Protein AF-E2CJI6-F1 (afdb_monomer_lite)

Secondary structure (DSSP, 8-state):
-TTSS--TT-EEEEE--PBPP--TTSPP-B-----EEEEEE-TTTS-GGGTSEEEEE--SSSSSPPS--PPPPTTTTHHHHHHHSTTSTTS--TTTS----
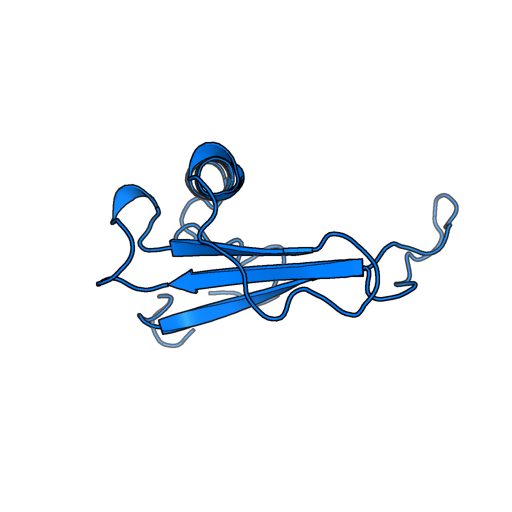
Foldseek 3Di:
DVVLDQDAFDKDKDWDFDWDDDDVPGDTDGDATFWMKMKHAHPVPADVLLLSIFIWTQGRGHDDTHPDTDGDDCVPQSVCLVVPCPPNSSDVAVPPPVPDD

pLDDT: mean 91.73, std 9.78, range [53.84, 98.19]

Radius of gyration: 15.42 Å; chains: 1; bounding box: 35×30×44 Å

Structure (mmCIF, N/CA/C/O backbone):
data_AF-E2CJI6-F1
#
_entry.id   AF-E2CJI6-F1
#
loop_
_atom_site.group_PDB
_atom_site.id
_atom_site.type_symbol
_atom_site.label_atom_id
_atom_site.label_alt_id
_atom_site.label_comp_id
_atom_site.label_asym_id
_atom_site.label_entity_id
_atom_site.label_seq_id
_atom_site.pdbx_PDB_ins_code
_atom_site.Cartn_x
_atom_site.Cartn_y
_atom_site.Cartn_z
_atom_site.occupancy
_atom_site.B_iso_or_equiv
_atom_site.auth_seq_id
_atom_site.auth_comp_id
_atom_site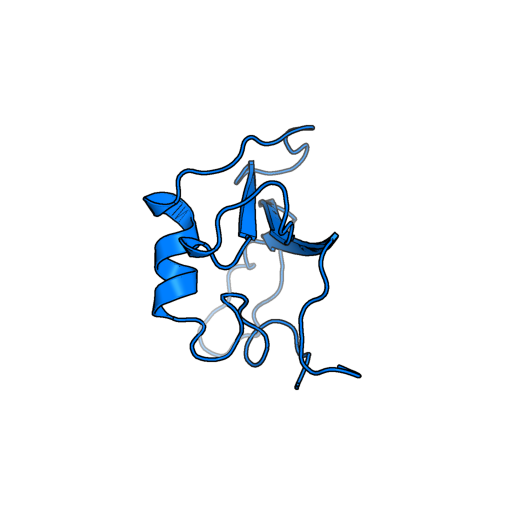.auth_asym_id
_atom_site.auth_atom_id
_atom_site.pdbx_PDB_model_num
ATOM 1 N N . MET A 1 1 ? -10.332 -15.919 3.088 1.00 66.12 1 MET A N 1
ATOM 2 C CA . MET A 1 1 ? -9.971 -15.610 4.510 1.00 66.12 1 MET A CA 1
ATOM 3 C C . MET A 1 1 ? -11.082 -16.096 5.439 1.00 66.12 1 MET A C 1
ATOM 5 O O . MET A 1 1 ? -12.228 -15.992 5.040 1.00 66.12 1 MET A O 1
ATOM 9 N N . ALA A 1 2 ? -10.801 -16.564 6.666 1.00 78.19 2 ALA A N 1
ATOM 10 C CA . ALA A 1 2 ? -11.836 -17.129 7.561 1.00 78.19 2 ALA A CA 1
ATOM 11 C C . ALA A 1 2 ? -13.025 -16.185 7.853 1.00 78.19 2 ALA A C 1
ATOM 13 O O . ALA A 1 2 ? -14.139 -16.652 8.063 1.00 78.19 2 ALA A O 1
ATOM 14 N N . THR A 1 3 ? -12.796 -14.868 7.843 1.00 86.12 3 THR A N 1
ATOM 15 C CA . THR A 1 3 ? -13.821 -13.838 8.102 1.00 86.12 3 THR A CA 1
ATOM 16 C C . THR A 1 3 ? -14.104 -12.933 6.901 1.00 86.12 3 THR A C 1
ATOM 18 O O . THR A 1 3 ? -14.981 -12.081 6.979 1.00 86.12 3 THR A O 1
ATOM 21 N N . GLY A 1 4 ? -13.332 -13.045 5.813 1.00 85.06 4 GLY A N 1
ATOM 22 C CA . GLY A 1 4 ? -13.376 -12.094 4.692 1.00 85.06 4 GLY A CA 1
ATOM 23 C C . GLY A 1 4 ? -12.904 -10.665 5.023 1.00 85.06 4 GLY A C 1
ATOM 24 O O . GLY A 1 4 ? -12.973 -9.784 4.166 1.00 85.06 4 GLY A O 1
ATOM 25 N N . VAL A 1 5 ? -12.405 -10.415 6.239 1.00 88.31 5 VAL A N 1
ATOM 26 C CA . VAL A 1 5 ? -12.004 -9.086 6.731 1.00 88.31 5 VAL A CA 1
ATOM 27 C C . VAL A 1 5 ? -10.507 -9.047 7.009 1.00 88.31 5 VAL A C 1
ATOM 29 O O . VAL A 1 5 ? -9.961 -9.996 7.568 1.00 88.31 5 VAL A O 1
ATOM 32 N N . TRP A 1 6 ? -9.860 -7.926 6.679 1.00 91.19 6 TRP A N 1
ATOM 33 C CA . TRP A 1 6 ? -8.493 -7.654 7.126 1.00 91.19 6 TRP A CA 1
ATOM 34 C C . TRP A 1 6 ? -8.518 -7.271 8.611 1.00 91.19 6 TRP A C 1
ATOM 36 O O . TRP A 1 6 ? -9.089 -6.221 8.938 1.00 91.19 6 TRP A O 1
ATOM 46 N N . PRO A 1 7 ? -7.973 -8.096 9.525 1.00 94.06 7 PRO A N 1
ATOM 47 C CA . PRO A 1 7 ? -8.001 -7.799 10.953 1.00 94.06 7 PRO A CA 1
ATOM 48 C C . PRO A 1 7 ? -7.194 -6.540 11.290 1.00 94.06 7 PRO A C 1
ATOM 50 O O . PRO A 1 7 ? -6.308 -6.124 10.537 1.00 94.06 7 PRO A O 1
ATOM 53 N N . ASN A 1 8 ? -7.489 -5.941 12.445 1.00 96.88 8 ASN A N 1
ATOM 54 C CA . ASN A 1 8 ? -6.638 -4.890 12.991 1.00 96.88 8 ASN A CA 1
ATOM 55 C C . ASN A 1 8 ? -5.202 -5.420 13.172 1.00 96.88 8 ASN A C 1
ATOM 57 O O . ASN A 1 8 ? -5.022 -6.566 13.584 1.00 96.88 8 ASN A O 1
ATOM 61 N N . GLY A 1 9 ? -4.195 -4.619 12.829 1.00 96.62 9 GLY A N 1
ATOM 62 C CA . GLY A 1 9 ? -2.788 -5.030 12.802 1.00 96.62 9 GLY A CA 1
ATOM 63 C C . GLY A 1 9 ? -2.340 -5.731 11.514 1.00 96.62 9 GLY A C 1
ATOM 64 O O . GLY A 1 9 ? -1.192 -6.170 11.443 1.00 96.62 9 GLY A O 1
ATOM 65 N N . THR A 1 10 ? -3.202 -5.842 10.493 1.00 95.56 10 THR A N 1
ATOM 66 C CA . THR A 1 10 ? -2.801 -6.345 9.164 1.00 95.56 10 THR A CA 1
ATOM 67 C C . THR A 1 10 ? -1.649 -5.511 8.612 1.00 95.56 10 THR A C 1
ATOM 69 O O . THR A 1 10 ? -1.715 -4.283 8.622 1.00 95.56 10 THR A O 1
ATOM 72 N N . GLN A 1 11 ? -0.625 -6.178 8.086 1.00 96.12 11 GLN A N 1
ATOM 73 C CA . GLN A 1 11 ? 0.514 -5.548 7.425 1.00 96.12 11 GLN A CA 1
ATOM 74 C C . GLN A 1 11 ? 0.734 -6.211 6.069 1.00 96.12 11 GLN A C 1
ATOM 76 O O . GLN A 1 11 ? 0.753 -7.438 5.974 1.00 96.12 11 GLN A O 1
ATOM 81 N N . ILE A 1 12 ? 0.873 -5.399 5.023 1.00 94.31 12 ILE A N 1
ATOM 82 C CA . ILE A 1 12 ? 1.106 -5.857 3.651 1.00 94.31 12 ILE A CA 1
ATOM 83 C C . ILE A 1 12 ? 2.309 -5.105 3.102 1.00 94.31 12 ILE A C 1
ATOM 85 O O . ILE A 1 12 ? 2.270 -3.881 2.988 1.00 94.31 12 ILE A O 1
ATOM 89 N N . ALA A 1 13 ? 3.353 -5.845 2.744 1.00 94.50 13 ALA A N 1
ATOM 90 C CA . ALA A 1 13 ? 4.517 -5.322 2.048 1.00 94.50 13 ALA A CA 1
ATOM 91 C C . ALA A 1 13 ? 4.329 -5.445 0.529 1.00 94.50 13 ALA A C 1
ATOM 93 O O . ALA A 1 13 ? 3.799 -6.441 0.034 1.00 94.50 13 ALA A O 1
ATOM 94 N N . LYS A 1 14 ? 4.773 -4.426 -0.203 1.00 94.06 14 LYS A N 1
ATOM 95 C CA . LYS A 1 14 ? 4.891 -4.414 -1.660 1.00 94.06 14 LYS A CA 1
ATOM 96 C C . LYS A 1 14 ? 6.332 -4.081 -2.007 1.00 94.06 14 LYS A C 1
ATOM 98 O O . LYS A 1 14 ? 6.764 -2.948 -1.815 1.00 94.06 14 LYS A O 1
ATOM 103 N N . GLU A 1 15 ? 7.045 -5.067 -2.518 1.00 94.88 15 GLU A N 1
ATOM 104 C CA . GLU A 1 15 ? 8.403 -4.901 -3.017 1.00 94.88 15 GLU A CA 1
ATOM 105 C C . GLU A 1 15 ? 8.366 -4.622 -4.520 1.00 94.88 15 GLU A C 1
ATOM 107 O O . GLU A 1 15 ? 7.538 -5.177 -5.247 1.00 94.88 15 GLU A O 1
ATOM 112 N N . PHE A 1 16 ? 9.214 -3.706 -4.978 1.00 95.00 16 PHE A N 1
ATOM 113 C CA . PHE A 1 16 ? 9.264 -3.288 -6.373 1.00 95.00 16 PHE A CA 1
ATOM 114 C C . PHE A 1 16 ? 10.484 -3.901 -7.051 1.00 95.00 16 PHE A C 1
ATOM 116 O O . PHE A 1 16 ? 11.597 -3.785 -6.545 1.00 95.00 16 PHE A O 1
ATOM 123 N N . THR A 1 17 ? 10.294 -4.479 -8.233 1.00 95.31 17 THR A N 1
ATOM 124 C CA . THR A 1 17 ? 11.378 -4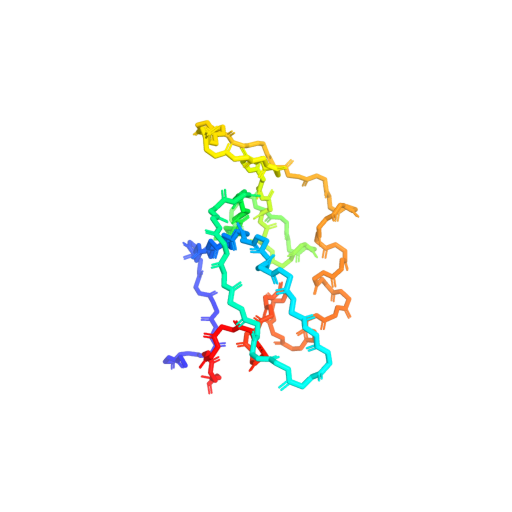.953 -9.099 1.00 95.31 17 THR A CA 1
ATOM 125 C C . THR A 1 17 ? 11.196 -4.351 -10.497 1.00 95.31 17 THR A C 1
ATOM 127 O O . THR A 1 17 ? 10.078 -4.333 -11.022 1.00 95.31 17 THR A O 1
ATOM 130 N N . PRO A 1 18 ? 12.246 -3.807 -11.139 1.00 94.81 18 PRO A N 1
ATOM 131 C CA . PRO A 1 18 ? 12.182 -3.505 -12.555 1.00 94.81 18 PRO A CA 1
ATOM 132 C C . PRO A 1 18 ? 12.221 -4.814 -13.342 1.00 94.81 18 PRO A C 1
ATOM 134 O O . PRO A 1 18 ? 12.910 -5.768 -12.964 1.00 94.81 18 PRO A O 1
ATOM 137 N N . ALA A 1 19 ? 11.538 -4.831 -14.478 1.00 95.44 19 ALA A N 1
ATOM 138 C CA . ALA A 1 19 ? 11.642 -5.923 -15.429 1.00 95.44 19 ALA A CA 1
ATOM 139 C C . ALA A 1 19 ? 12.975 -5.877 -16.190 1.00 95.44 19 ALA A C 1
ATOM 141 O O . ALA A 1 19 ? 13.496 -4.797 -16.490 1.00 95.44 19 ALA A O 1
ATOM 142 N N . HIS A 1 20 ? 13.494 -7.043 -16.571 1.00 96.19 20 HIS A N 1
ATOM 143 C CA . HIS A 1 20 ? 14.430 -7.111 -17.689 1.00 96.19 20 HIS A CA 1
ATOM 144 C C . HIS A 1 20 ? 13.751 -6.613 -18.979 1.00 96.19 20 HIS A C 1
ATOM 146 O O . HIS A 1 20 ? 12.542 -6.808 -19.137 1.00 96.19 20 HIS A O 1
ATOM 152 N N . PRO A 1 21 ? 14.493 -5.980 -19.910 1.00 95.62 21 PRO A N 1
ATOM 153 C CA . PRO A 1 21 ? 13.965 -5.687 -21.237 1.00 95.62 21 PRO A CA 1
ATOM 154 C C . PRO A 1 21 ? 13.419 -6.964 -21.882 1.00 95.62 21 PRO A C 1
ATOM 156 O O . PRO A 1 21 ? 14.099 -7.988 -21.876 1.00 95.62 21 PRO A O 1
ATOM 159 N N . ALA A 1 22 ? 12.202 -6.885 -22.410 1.00 95.19 22 ALA A N 1
ATOM 160 C CA . ALA A 1 22 ? 11.518 -7.979 -23.081 1.00 95.19 22 ALA A CA 1
ATOM 161 C C . ALA A 1 22 ? 10.802 -7.419 -24.311 1.00 95.19 22 ALA A C 1
ATOM 163 O O . ALA A 1 22 ? 10.169 -6.359 -24.237 1.00 95.19 22 ALA A O 1
ATOM 164 N N . GLU A 1 23 ? 10.906 -8.116 -25.436 1.00 95.75 23 GLU A N 1
ATOM 165 C CA . GLU A 1 23 ? 10.178 -7.768 -26.653 1.00 95.75 23 GLU A CA 1
ATOM 166 C C . GLU A 1 23 ? 8.717 -8.235 -26.583 1.00 95.75 23 GLU A C 1
ATOM 168 O O . GLU A 1 23 ? 8.304 -9.018 -25.721 1.00 95.75 23 GLU A O 1
ATOM 173 N N . ALA A 1 24 ? 7.893 -7.755 -27.515 1.00 94.50 24 ALA A N 1
ATOM 174 C CA . ALA A 1 24 ? 6.495 -8.161 -27.585 1.00 94.50 24 ALA A CA 1
ATOM 175 C C . ALA A 1 24 ? 6.365 -9.687 -27.766 1.00 94.50 24 ALA A C 1
ATOM 177 O O . ALA A 1 24 ? 6.788 -10.247 -28.776 1.00 94.50 24 ALA A O 1
ATOM 178 N N . GLY A 1 25 ? 5.725 -10.348 -26.798 1.00 93.69 25 GLY A N 1
ATOM 179 C CA . GLY A 1 25 ? 5.530 -11.801 -26.784 1.00 93.69 25 GLY A CA 1
ATOM 180 C C . GLY A 1 25 ? 6.576 -12.576 -25.979 1.00 93.69 25 GLY A C 1
ATOM 181 O O . GLY A 1 25 ? 6.404 -13.779 -25.786 1.00 93.69 25 GLY A O 1
ATOM 182 N N . GLU A 1 26 ? 7.612 -11.913 -25.469 1.00 96.25 26 GLU A N 1
ATOM 183 C CA . GLU A 1 26 ? 8.573 -12.514 -24.545 1.00 96.25 26 GLU A CA 1
ATOM 184 C C . GLU A 1 26 ? 8.064 -12.470 -23.093 1.00 96.25 26 GLU A C 1
ATOM 186 O O . GLU A 1 26 ? 7.292 -11.579 -22.719 1.00 96.25 26 GLU A O 1
ATOM 191 N N . PRO A 1 27 ? 8.460 -13.439 -22.247 1.00 93.75 27 PRO A N 1
ATOM 192 C CA . PRO A 1 27 ? 8.105 -13.418 -20.837 1.00 93.75 27 PRO A CA 1
ATOM 193 C C . PRO A 1 27 ? 8.812 -12.267 -20.112 1.00 93.75 27 PRO A C 1
ATOM 195 O O . PRO A 1 27 ? 10.011 -12.054 -20.271 1.00 93.75 27 PRO A O 1
ATOM 198 N N . VAL A 1 28 ? 8.071 -11.572 -19.250 1.00 95.00 28 VAL A N 1
ATOM 199 C CA . VAL A 1 28 ? 8.632 -10.571 -18.337 1.00 95.00 28 VAL A CA 1
ATOM 200 C C . VAL A 1 28 ? 9.256 -11.286 -17.138 1.00 95.00 28 VAL A C 1
ATOM 202 O O . VAL A 1 28 ? 8.606 -12.125 -16.514 1.00 95.00 28 VAL A O 1
ATOM 205 N N . SER A 1 29 ? 10.500 -10.944 -16.802 1.00 95.50 29 SER A N 1
ATOM 206 C CA . SER A 1 29 ? 11.204 -11.445 -15.618 1.00 95.50 29 SER A CA 1
ATOM 207 C C . SER A 1 29 ? 11.722 -10.300 -14.750 1.00 95.50 29 SER A C 1
ATOM 209 O O . SER A 1 29 ? 12.068 -9.224 -15.243 1.00 95.50 29 SER A O 1
ATOM 211 N N . GLU A 1 30 ? 11.754 -10.531 -13.441 1.00 95.69 30 GLU A N 1
ATOM 212 C CA . GLU A 1 30 ? 12.258 -9.574 -12.454 1.00 95.69 30 GLU A CA 1
ATOM 213 C C . GLU A 1 30 ? 13.782 -9.457 -12.550 1.00 95.69 30 GLU A C 1
ATOM 215 O O . GLU A 1 30 ? 14.467 -10.466 -12.711 1.00 95.69 30 GLU A O 1
ATOM 220 N N . SER A 1 31 ? 14.316 -8.237 -12.441 1.00 95.31 31 SER A N 1
ATOM 221 C CA . SER A 1 31 ? 15.764 -8.002 -12.526 1.00 95.31 31 SER A CA 1
ATOM 222 C C . SER A 1 31 ? 16.461 -7.927 -11.166 1.00 95.31 31 SER A C 1
ATOM 224 O O . SER A 1 31 ? 17.386 -8.688 -10.900 1.00 95.31 31 SER A O 1
ATOM 226 N N . HIS A 1 32 ? 16.052 -6.994 -10.308 1.00 94.81 32 HIS A N 1
ATOM 227 C CA . HIS A 1 32 ? 16.601 -6.782 -8.967 1.00 94.81 32 HIS A CA 1
ATOM 228 C C . HIS A 1 32 ? 15.605 -6.003 -8.103 1.00 94.81 32 HIS A C 1
ATOM 230 O O . HIS A 1 32 ? 14.677 -5.393 -8.629 1.00 94.81 32 HIS A O 1
ATOM 236 N N . TYR A 1 33 ? 15.790 -5.990 -6.785 1.00 96.19 33 TYR A N 1
ATOM 237 C CA . TYR A 1 33 ? 14.936 -5.204 -5.896 1.00 96.19 33 TYR A CA 1
ATOM 238 C C . TYR A 1 33 ? 15.230 -3.702 -6.008 1.00 96.19 33 TYR A C 1
ATOM 240 O O . TYR A 1 33 ? 16.384 -3.268 -5.993 1.00 96.19 33 TYR A O 1
ATOM 248 N N . ASN A 1 34 ? 14.175 -2.895 -6.108 1.00 96.94 34 ASN A N 1
ATOM 249 C CA . ASN A 1 34 ? 14.236 -1.451 -6.337 1.00 96.94 34 ASN A CA 1
ATOM 250 C C . ASN A 1 34 ? 13.126 -0.692 -5.587 1.00 96.94 34 ASN A C 1
ATOM 252 O O . ASN A 1 34 ? 12.490 0.226 -6.113 1.00 96.94 34 ASN A O 1
ATOM 256 N N . GLY A 1 35 ? 12.876 -1.085 -4.345 1.00 96.75 35 GLY A N 1
ATOM 257 C CA . GLY A 1 35 ? 12.066 -0.323 -3.412 1.00 96.75 35 GLY A CA 1
ATOM 258 C C . GLY A 1 35 ? 11.112 -1.187 -2.615 1.00 96.75 35 GLY A C 1
ATOM 259 O O . GLY A 1 35 ? 10.819 -2.329 -2.967 1.00 96.75 35 GLY A O 1
ATOM 260 N N . LEU A 1 36 ? 10.562 -0.582 -1.569 1.00 97.06 36 LEU A N 1
ATOM 261 C CA . LEU A 1 36 ? 9.622 -1.228 -0.668 1.00 97.06 36 LEU A CA 1
ATOM 262 C C . LEU A 1 36 ? 8.579 -0.220 -0.192 1.00 97.06 36 LEU A C 1
ATOM 264 O O . LEU A 1 36 ? 8.912 0.822 0.374 1.00 97.06 36 LEU A O 1
ATOM 268 N N . GLY A 1 37 ? 7.313 -0.572 -0.380 1.00 96.31 37 GLY A N 1
ATOM 269 C CA . GLY A 1 37 ? 6.16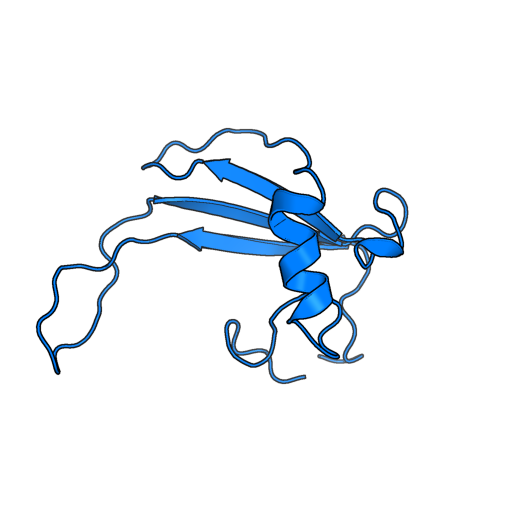7 0.097 0.214 1.00 96.31 37 GLY A CA 1
ATOM 270 C C . GLY A 1 37 ? 5.450 -0.825 1.192 1.00 96.31 37 GLY A C 1
ATOM 271 O O . GLY A 1 37 ? 5.499 -2.049 1.067 1.00 96.31 37 GLY A O 1
ATOM 272 N N . MET A 1 38 ? 4.749 -0.251 2.164 1.00 96.94 38 MET A N 1
ATOM 273 C CA . MET A 1 38 ? 3.979 -1.026 3.132 1.00 96.94 38 MET A CA 1
ATOM 274 C C . MET A 1 38 ? 2.655 -0.353 3.470 1.00 96.94 38 MET A C 1
ATOM 276 O O . MET A 1 38 ? 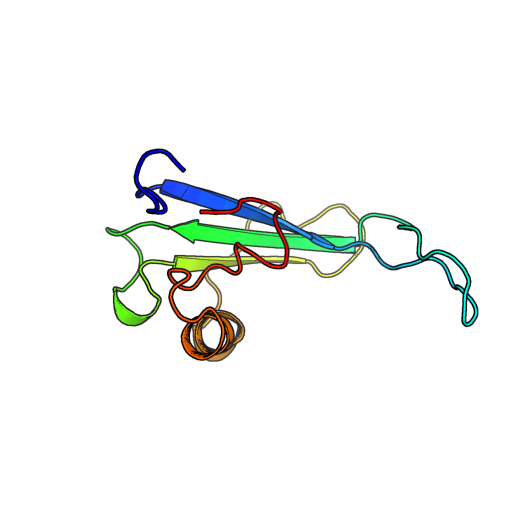2.552 0.873 3.519 1.00 96.94 38 MET A O 1
ATOM 280 N N . ILE A 1 39 ? 1.644 -1.179 3.723 1.00 96.69 39 ILE A N 1
ATOM 281 C CA . ILE A 1 39 ? 0.342 -0.767 4.241 1.00 96.69 39 ILE A CA 1
ATOM 282 C C . ILE A 1 39 ? 0.151 -1.420 5.606 1.00 96.69 39 ILE A C 1
ATOM 284 O O . ILE A 1 39 ? 0.370 -2.624 5.751 1.00 96.69 39 ILE A O 1
ATOM 288 N N . ILE A 1 40 ? -0.281 -0.636 6.592 1.00 98.00 40 ILE A N 1
ATOM 289 C CA . ILE A 1 40 ? -0.641 -1.111 7.933 1.00 98.00 40 ILE A CA 1
ATOM 290 C C . ILE A 1 40 ? -2.097 -0.757 8.203 1.00 98.00 40 ILE A C 1
ATOM 292 O O . ILE A 1 40 ? -2.482 0.397 8.041 1.00 98.00 40 ILE A O 1
ATOM 296 N N . LYS A 1 41 ? -2.892 -1.723 8.669 1.00 97.69 41 LYS A N 1
ATOM 297 C CA . LYS A 1 41 ? -4.223 -1.466 9.219 1.00 97.69 41 LYS A CA 1
ATOM 298 C C . LYS A 1 41 ? -4.144 -1.300 10.731 1.00 97.69 41 LYS A C 1
ATOM 300 O O . LYS A 1 41 ? -3.767 -2.244 11.420 1.00 97.69 41 LYS A O 1
ATOM 305 N N . ASP A 1 42 ? -4.535 -0.138 11.235 1.00 98.12 42 ASP A N 1
ATOM 306 C CA . ASP A 1 42 ? -4.594 0.155 12.669 1.00 98.12 42 ASP A CA 1
ATOM 307 C C . ASP A 1 42 ? -5.785 1.080 12.975 1.00 98.12 42 ASP A C 1
ATOM 309 O O . ASP A 1 42 ? -5.787 2.258 12.612 1.00 98.12 42 ASP A O 1
ATOM 313 N N . THR A 1 43 ? -6.813 0.534 13.630 1.00 97.75 43 THR A N 1
ATOM 314 C CA . THR A 1 43 ? -8.062 1.242 13.952 1.00 97.75 43 THR A CA 1
ATOM 315 C C . THR A 1 43 ? -7.922 2.284 15.056 1.00 97.75 43 THR A C 1
ATOM 317 O O . THR A 1 43 ? -8.844 3.071 15.259 1.00 97.75 43 THR A O 1
ATOM 320 N N . GLU A 1 44 ? -6.808 2.279 15.785 1.00 98.06 44 GLU A N 1
ATOM 321 C CA . GLU A 1 44 ? -6.523 3.239 16.854 1.00 98.06 44 GLU A CA 1
ATOM 322 C C . GLU A 1 44 ? -5.657 4.398 16.350 1.00 98.06 44 GLU A C 1
ATOM 324 O O . GLU A 1 44 ? -5.780 5.518 16.844 1.00 98.06 44 GLU A O 1
ATOM 329 N N . ARG A 1 45 ? -4.788 4.146 15.360 1.00 97.62 45 ARG A N 1
ATOM 330 C CA . ARG A 1 45 ? -3.825 5.141 14.852 1.00 97.62 45 ARG A CA 1
ATOM 331 C C . ARG A 1 45 ? -4.276 5.880 13.599 1.00 97.62 45 ARG A C 1
ATOM 333 O O . ARG A 1 45 ? -3.882 7.030 13.417 1.00 97.62 45 ARG A O 1
ATOM 340 N N . TYR A 1 46 ? -5.041 5.235 12.721 1.00 97.50 46 TYR A N 1
ATOM 341 C CA . TYR A 1 46 ? -5.420 5.798 11.422 1.00 97.50 46 TYR A CA 1
ATOM 342 C C . TYR A 1 46 ? -6.922 6.064 11.357 1.00 97.50 46 TYR A C 1
ATOM 344 O O . TYR A 1 46 ? -7.712 5.459 12.077 1.00 97.50 46 TYR A O 1
ATOM 352 N N . THR A 1 47 ? -7.340 7.001 10.511 1.00 95.94 47 THR A N 1
ATOM 353 C CA . THR A 1 47 ? -8.740 7.429 10.470 1.00 95.94 47 THR A CA 1
ATOM 354 C C . THR A 1 47 ? -9.607 6.439 9.692 1.00 95.94 47 THR A C 1
ATOM 356 O O . THR A 1 47 ? -9.152 5.757 8.774 1.00 95.94 47 THR A O 1
ATOM 359 N N . ALA A 1 48 ? -10.900 6.396 10.020 1.00 94.56 48 ALA A N 1
ATOM 360 C CA . ALA A 1 48 ? -11.872 5.598 9.271 1.00 94.56 48 ALA A CA 1
ATOM 361 C C . ALA A 1 48 ? -11.956 6.014 7.791 1.00 94.56 48 ALA A C 1
ATOM 363 O O . ALA A 1 48 ? -12.253 5.186 6.935 1.00 94.56 48 ALA A O 1
ATOM 364 N N . GLU A 1 49 ? -11.662 7.283 7.494 1.00 92.50 49 GLU A N 1
ATOM 365 C CA . GLU A 1 49 ? -11.669 7.840 6.142 1.00 92.50 49 GLU A CA 1
ATOM 366 C C . GLU A 1 49 ? -10.650 7.157 5.215 1.00 92.50 49 GLU A C 1
ATOM 368 O O . GLU A 1 49 ? -10.977 6.884 4.065 1.00 92.50 49 GLU A O 1
ATOM 373 N N . THR A 1 50 ? -9.469 6.772 5.717 1.00 95.31 50 THR A N 1
ATOM 374 C CA . THR A 1 50 ? -8.487 5.986 4.942 1.00 95.31 50 THR A CA 1
ATOM 375 C C . THR A 1 50 ? -8.758 4.477 4.988 1.00 95.31 50 THR A C 1
ATOM 377 O O . THR A 1 50 ? -7.962 3.670 4.506 1.00 95.31 50 THR A O 1
ATOM 380 N N . GLY A 1 51 ? -9.877 4.049 5.583 1.00 95.31 51 GLY A N 1
ATOM 381 C CA . GLY A 1 51 ? -10.153 2.642 5.882 1.00 95.31 51 GLY A CA 1
ATOM 382 C C . GLY A 1 51 ? -9.304 2.095 7.032 1.00 95.31 51 GLY A C 1
ATOM 383 O O . GLY A 1 51 ? -9.082 0.884 7.107 1.00 95.31 51 GLY A O 1
ATOM 384 N N . TYR A 1 52 ? -8.832 2.977 7.921 1.00 97.69 52 TYR A N 1
ATOM 385 C CA . TYR A 1 52 ? -7.873 2.673 8.983 1.00 97.69 52 TYR A CA 1
ATOM 386 C C . TYR A 1 52 ? -6.518 2.196 8.451 1.00 97.69 52 TYR A C 1
ATOM 388 O O . TYR A 1 52 ? -5.858 1.384 9.099 1.00 97.69 52 TYR A O 1
ATOM 396 N N . LEU A 1 53 ? -6.112 2.664 7.266 1.00 98.12 53 LEU A N 1
ATOM 397 C CA . LEU A 1 53 ? -4.849 2.293 6.630 1.00 98.12 53 LEU A CA 1
ATOM 398 C C . LEU A 1 53 ? -3.824 3.424 6.720 1.00 98.12 53 LEU A C 1
ATOM 400 O O . LEU A 1 53 ? -4.125 4.579 6.405 1.00 98.12 53 LEU A O 1
ATOM 404 N N . GLY A 1 54 ? -2.602 3.063 7.101 1.00 98.19 54 GLY A N 1
ATOM 405 C CA . GLY A 1 54 ? -1.403 3.879 6.975 1.00 98.19 54 GLY A CA 1
ATOM 406 C C . GLY A 1 54 ? -0.518 3.361 5.845 1.00 98.19 54 GLY A C 1
ATOM 407 O O . GLY A 1 54 ? -0.301 2.154 5.733 1.00 98.19 54 GLY A O 1
ATOM 408 N N . PHE A 1 55 ? -0.011 4.275 5.019 1.00 98.06 55 PHE A N 1
ATOM 409 C CA . PHE A 1 55 ? 0.845 3.980 3.870 1.00 98.06 55 PHE A CA 1
ATOM 410 C C . PHE A 1 55 ? 2.263 4.478 4.130 1.00 98.06 55 PHE A C 1
ATOM 412 O O . PHE A 1 55 ? 2.446 5.601 4.598 1.00 98.06 55 PHE A O 1
ATOM 419 N N . PHE A 1 56 ? 3.250 3.654 3.794 1.00 98.19 56 PHE A N 1
ATOM 420 C CA . PHE A 1 56 ? 4.662 3.887 4.083 1.00 98.19 56 PHE A CA 1
ATOM 421 C C . PHE A 1 56 ? 5.514 3.549 2.862 1.00 98.19 56 PHE A C 1
ATOM 423 O O . PHE A 1 56 ? 5.228 2.582 2.153 1.00 98.19 56 PHE A O 1
ATOM 430 N N . GLN A 1 57 ? 6.566 4.330 2.629 1.00 96.94 57 GLN A N 1
ATOM 431 C CA . GLN A 1 57 ? 7.531 4.119 1.550 1.00 96.94 57 GLN A CA 1
ATOM 432 C C . GLN A 1 57 ? 8.949 4.179 2.105 1.00 96.94 57 GLN A C 1
ATOM 434 O O . GLN A 1 57 ? 9.323 5.155 2.750 1.00 96.94 57 GLN A O 1
ATOM 439 N N . PHE A 1 58 ? 9.738 3.146 1.827 1.00 97.50 58 PHE A N 1
ATOM 440 C CA . PHE A 1 58 ? 11.117 3.018 2.303 1.00 97.50 58 PHE A CA 1
ATOM 441 C C . PHE A 1 58 ? 12.150 3.406 1.231 1.00 97.50 58 PHE A C 1
ATOM 443 O O . PHE A 1 58 ? 13.348 3.443 1.510 1.00 97.50 58 PHE A O 1
ATOM 450 N N . GLY A 1 59 ? 11.685 3.738 0.021 1.00 93.31 59 GLY A N 1
ATOM 451 C CA . GLY A 1 59 ? 12.499 4.211 -1.097 1.00 93.31 59 GLY A CA 1
ATOM 452 C C . GLY A 1 59 ? 12.073 3.593 -2.430 1.00 93.31 59 GLY A C 1
ATOM 453 O O . GLY A 1 59 ? 11.551 2.483 -2.462 1.00 93.31 59 GLY A O 1
ATOM 454 N N . HIS A 1 60 ? 12.319 4.313 -3.529 1.00 92.94 60 HIS A N 1
ATOM 455 C CA . HIS A 1 60 ? 12.188 3.823 -4.913 1.00 92.94 60 HIS A CA 1
ATOM 456 C C . HIS A 1 60 ? 13.569 3.771 -5.579 1.00 92.94 60 HIS A C 1
ATOM 458 O O . HIS A 1 60 ? 13.829 4.431 -6.586 1.00 92.94 60 HIS A O 1
ATOM 464 N N . HIS A 1 61 ? 14.495 3.070 -4.941 1.00 94.31 61 HIS A N 1
ATOM 465 C CA . HIS A 1 61 ? 15.889 2.948 -5.357 1.00 94.31 61 HIS A CA 1
ATOM 466 C C . HIS A 1 61 ? 16.405 1.553 -4.985 1.00 94.31 61 HIS A C 1
ATOM 468 O O . HIS A 1 61 ? 15.713 0.850 -4.246 1.00 94.31 61 HIS A O 1
ATOM 474 N N . PRO A 1 62 ? 17.596 1.140 -5.452 1.00 94.56 62 PRO A N 1
ATOM 475 C CA . PRO A 1 62 ? 18.208 -0.117 -5.035 1.00 94.56 62 PRO A CA 1
ATOM 476 C C . PRO A 1 62 ? 18.483 -0.149 -3.529 1.00 94.56 62 PRO A C 1
ATOM 478 O O . PRO A 1 62 ? 18.591 0.897 -2.885 1.00 94.56 62 PRO A O 1
ATOM 481 N N . GLU A 1 63 ? 18.621 -1.346 -2.968 1.00 93.31 63 GLU A N 1
ATOM 482 C CA . GLU A 1 63 ? 19.003 -1.520 -1.565 1.00 93.31 63 GLU A CA 1
ATOM 483 C C . GLU A 1 63 ? 20.338 -0.810 -1.229 1.00 93.31 63 GLU A C 1
ATOM 485 O O . GLU A 1 63 ? 21.220 -0.711 -2.089 1.00 93.31 63 GLU A O 1
ATOM 490 N N . PRO A 1 64 ? 20.529 -0.335 0.020 1.00 95.19 64 PRO A N 1
ATOM 491 C CA . PRO A 1 64 ? 19.650 -0.508 1.180 1.00 95.19 64 PRO A CA 1
ATOM 492 C C . PRO A 1 64 ? 18.490 0.494 1.216 1.00 95.19 64 PRO A C 1
ATOM 494 O O . PRO A 1 64 ? 18.666 1.674 0.919 1.00 95.19 64 PRO A O 1
ATOM 497 N N . TYR A 1 65 ? 17.310 0.036 1.637 1.00 96.12 65 TYR A N 1
ATOM 498 C CA . TYR A 1 65 ? 16.160 0.911 1.876 1.00 96.12 65 TYR A CA 1
ATOM 499 C C . TYR A 1 65 ? 16.296 1.689 3.184 1.00 96.12 65 TYR A C 1
ATOM 501 O O . TYR A 1 65 ? 17.107 1.360 4.053 1.00 96.12 65 TYR A O 1
ATOM 509 N N . SER A 1 66 ? 15.475 2.727 3.328 1.00 96.94 66 SER A N 1
ATOM 510 C CA . SER A 1 66 ? 15.382 3.473 4.581 1.00 96.94 66 SER A CA 1
ATOM 511 C C . SER A 1 66 ? 14.988 2.528 5.719 1.00 96.94 66 SER A C 1
ATOM 513 O O . SER A 1 66 ? 14.176 1.626 5.539 1.00 96.94 66 SER A O 1
ATOM 515 N N . THR A 1 67 ? 15.562 2.714 6.906 1.00 96.75 67 THR A N 1
ATOM 516 C CA . THR A 1 67 ? 15.258 1.863 8.072 1.00 96.75 67 THR A CA 1
ATOM 517 C C . THR A 1 67 ? 13.911 2.197 8.707 1.00 96.75 67 THR A C 1
ATOM 519 O O . THR A 1 67 ? 13.335 1.378 9.421 1.00 96.75 67 THR A O 1
ATOM 522 N N . THR A 1 68 ? 13.401 3.399 8.444 1.00 97.06 68 THR A N 1
ATOM 523 C CA . THR A 1 68 ? 12.087 3.881 8.858 1.00 97.06 68 THR A CA 1
ATOM 524 C C . THR A 1 68 ? 11.418 4.617 7.703 1.00 97.06 68 THR A C 1
ATOM 526 O O . THR A 1 68 ? 12.076 5.077 6.770 1.00 97.06 68 THR A O 1
ATOM 529 N N . ALA A 1 69 ? 10.097 4.732 7.781 1.00 97.44 69 ALA A N 1
ATOM 530 C CA . ALA A 1 69 ? 9.285 5.510 6.863 1.00 97.44 69 ALA A CA 1
ATOM 531 C C . ALA A 1 69 ? 8.250 6.302 7.664 1.00 97.44 69 ALA A C 1
ATOM 533 O O . ALA A 1 69 ? 7.748 5.829 8.688 1.00 97.44 69 ALA A O 1
ATOM 534 N N . GLU A 1 70 ? 7.932 7.501 7.195 1.00 97.50 70 GLU A N 1
ATOM 535 C CA . GLU A 1 70 ? 6.852 8.307 7.757 1.00 97.50 70 GLU A CA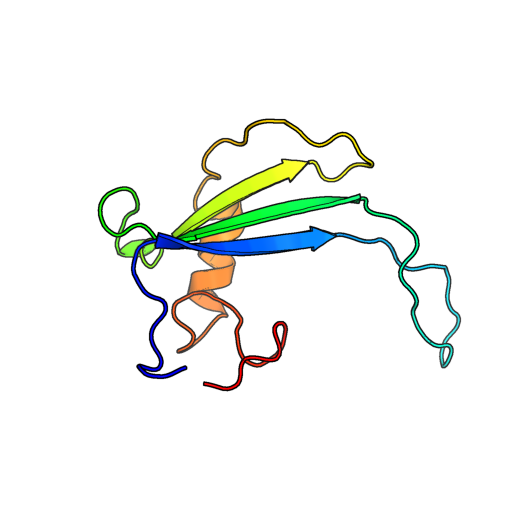 1
ATOM 536 C C . GLU A 1 70 ? 5.516 7.951 7.099 1.00 97.50 70 GLU A C 1
ATOM 538 O O . GLU A 1 70 ? 5.468 7.395 5.998 1.00 97.50 70 GLU A O 1
ATOM 543 N N . LEU A 1 71 ? 4.421 8.263 7.795 1.00 97.81 71 LEU A N 1
ATOM 544 C CA . LEU A 1 71 ? 3.084 8.113 7.239 1.00 97.81 71 LEU A CA 1
ATOM 545 C C . LEU A 1 71 ? 2.930 9.053 6.039 1.00 97.81 71 LEU A C 1
ATOM 547 O O . LEU A 1 71 ? 3.069 10.269 6.171 1.00 97.81 71 LEU A O 1
ATOM 551 N N . MET A 1 72 ? 2.606 8.489 4.880 1.00 97.00 72 MET A N 1
ATOM 552 C CA . MET A 1 72 ? 2.388 9.266 3.665 1.00 97.00 72 MET A CA 1
ATOM 553 C C . MET A 1 72 ? 1.099 10.100 3.761 1.00 97.00 72 MET A C 1
ATOM 555 O O . MET A 1 72 ? 0.099 9.617 4.306 1.00 97.00 72 MET A O 1
ATOM 559 N N . PRO A 1 73 ? 1.064 11.313 3.174 1.00 96.69 73 PRO A N 1
ATOM 560 C CA . PRO A 1 73 ? -0.174 12.072 3.033 1.00 96.69 73 PRO A CA 1
ATOM 561 C C . PRO A 1 73 ? -1.233 11.286 2.249 1.00 96.69 73 PRO A C 1
ATOM 563 O O . PRO A 1 73 ? -0.919 10.528 1.322 1.00 96.69 73 PRO A O 1
ATOM 566 N N . ARG A 1 74 ? -2.507 11.482 2.601 1.00 94.50 74 ARG A N 1
ATOM 567 C CA . ARG A 1 74 ? -3.645 10.743 2.028 1.00 94.50 74 ARG A CA 1
ATOM 568 C C . ARG A 1 74 ? -3.724 10.882 0.507 1.00 94.50 74 ARG A C 1
ATOM 570 O O . ARG A 1 74 ? -4.073 9.931 -0.199 1.00 94.50 74 ARG A O 1
ATOM 577 N N . GLU A 1 75 ? -3.386 12.059 0.005 1.00 95.88 75 GLU A N 1
ATOM 578 C CA . GLU A 1 75 ? -3.446 12.435 -1.405 1.00 95.88 75 GLU A CA 1
ATOM 579 C C . GLU A 1 75 ? -2.439 11.643 -2.247 1.00 95.88 75 GLU A C 1
ATOM 581 O O . GLU A 1 75 ? -2.633 11.487 -3.449 1.00 95.88 75 GLU A O 1
ATOM 586 N N . VAL A 1 76 ? -1.381 11.110 -1.624 1.00 94.81 76 VAL A N 1
ATOM 587 C CA . VAL A 1 76 ? -0.312 10.396 -2.332 1.00 94.81 76 VAL A CA 1
ATOM 588 C C . VAL A 1 76 ? -0.671 8.932 -2.589 1.00 94.81 76 VAL A C 1
ATOM 590 O O . VAL A 1 76 ? -0.364 8.409 -3.658 1.00 94.81 76 VAL A O 1
ATOM 593 N N . CYS A 1 77 ? -1.311 8.253 -1.631 1.00 94.88 77 CYS A N 1
ATOM 594 C CA . CYS A 1 77 ? -1.573 6.808 -1.734 1.00 94.88 77 CYS A CA 1
ATOM 595 C C . CYS A 1 77 ? -3.035 6.438 -1.473 1.00 94.88 77 CYS A C 1
ATOM 597 O O . CYS A 1 77 ? -3.659 5.757 -2.290 1.00 94.88 77 CYS A O 1
ATOM 599 N N . SER A 1 78 ? -3.587 6.894 -0.346 1.00 95.38 78 SER A N 1
ATOM 600 C CA . SER A 1 78 ? -4.901 6.455 0.137 1.00 95.38 78 SER A CA 1
ATOM 601 C C . SER A 1 78 ? -6.024 6.789 -0.843 1.00 95.38 78 SER A C 1
ATOM 603 O O . SER A 1 78 ? -6.864 5.942 -1.115 1.00 95.38 78 SER A O 1
ATOM 605 N N . THR A 1 79 ? -5.983 7.965 -1.477 1.00 96.00 79 THR A N 1
ATOM 606 C CA . THR A 1 79 ? -7.033 8.408 -2.415 1.00 96.00 79 THR A CA 1
ATOM 607 C C . THR A 1 79 ? -7.260 7.417 -3.566 1.00 96.00 79 THR A C 1
ATOM 609 O O . THR A 1 79 ? -8.399 7.098 -3.899 1.00 96.00 79 THR A O 1
ATOM 612 N N . CYS A 1 80 ? -6.188 6.876 -4.159 1.00 95.00 80 CYS A N 1
ATOM 613 C CA . CYS A 1 80 ? -6.300 5.888 -5.238 1.00 95.00 80 CYS A CA 1
ATOM 614 C C . CYS A 1 80 ? -6.887 4.558 -4.735 1.00 95.00 80 CYS A C 1
ATOM 616 O O . CYS A 1 80 ? -7.726 3.946 -5.402 1.00 95.00 80 CYS A O 1
ATOM 618 N N . HIS A 1 81 ? -6.473 4.138 -3.538 1.00 94.50 81 HIS A N 1
ATOM 619 C CA . HIS A 1 81 ? -6.947 2.919 -2.889 1.00 94.50 81 HIS A CA 1
ATOM 620 C C . HIS A 1 81 ? -8.429 3.004 -2.504 1.00 94.50 81 HIS A C 1
ATOM 622 O O . HIS A 1 81 ? -9.179 2.074 -2.783 1.00 94.50 81 HIS A O 1
ATOM 628 N N . GLU A 1 82 ? -8.857 4.127 -1.928 1.00 93.94 82 GLU A N 1
ATOM 629 C CA . GLU A 1 82 ? -10.256 4.417 -1.598 1.00 93.94 82 GLU A CA 1
ATOM 630 C C . GLU A 1 82 ? -11.142 4.405 -2.851 1.00 93.94 82 GLU A C 1
ATOM 632 O O . GLU A 1 82 ? -12.225 3.825 -2.846 1.00 93.94 82 GLU A O 1
ATOM 637 N N . ALA A 1 83 ? -10.672 5.013 -3.945 1.00 93.75 83 ALA A N 1
ATOM 638 C CA . ALA A 1 83 ? -11.449 5.130 -5.175 1.00 93.75 83 ALA A CA 1
ATOM 639 C C . ALA A 1 83 ? -11.547 3.818 -5.970 1.00 93.75 83 ALA A C 1
ATOM 641 O O . ALA A 1 83 ? -12.544 3.597 -6.657 1.00 93.75 83 ALA A O 1
ATOM 642 N N . SER A 1 84 ? -10.519 2.964 -5.910 1.00 91.81 84 SER A N 1
ATOM 643 C CA . SER A 1 84 ? -10.355 1.881 -6.894 1.00 91.81 84 SER A CA 1
ATOM 644 C C . SER A 1 84 ? -10.391 0.475 -6.304 1.00 91.81 84 SER A C 1
ATOM 646 O O . SER A 1 84 ? -10.627 -0.474 -7.046 1.00 91.81 84 SER A O 1
ATOM 648 N N . ALA A 1 85 ? -10.174 0.299 -4.996 1.00 89.19 85 ALA A N 1
ATOM 649 C CA . ALA A 1 85 ? -10.203 -1.034 -4.388 1.00 89.19 85 ALA A CA 1
ATOM 650 C C . ALA A 1 85 ? -11.628 -1.603 -4.266 1.00 89.19 85 ALA A C 1
ATOM 652 O O . ALA A 1 85 ? -11.794 -2.755 -3.877 1.00 89.19 85 ALA A O 1
ATOM 653 N N . GLY A 1 86 ? -12.666 -0.816 -4.567 1.00 86.12 86 GLY A N 1
ATOM 654 C CA . GLY A 1 86 ? -14.054 -1.269 -4.526 1.00 86.12 86 GLY A CA 1
ATOM 655 C C . GLY A 1 86 ? -14.444 -1.809 -3.149 1.00 86.12 86 GLY A C 1
ATOM 656 O O . GLY A 1 86 ? -14.207 -1.179 -2.120 1.00 86.12 86 GLY A O 1
ATOM 657 N N . ASP A 1 87 ? -15.018 -3.010 -3.108 1.00 87.44 87 ASP A N 1
ATOM 658 C CA . ASP A 1 87 ? -15.427 -3.666 -1.863 1.00 87.44 87 ASP A CA 1
ATOM 659 C C . ASP A 1 87 ? -14.244 -4.262 -1.072 1.00 87.44 87 ASP A C 1
ATOM 661 O O . ASP A 1 87 ? -14.444 -4.874 -0.016 1.00 87.44 87 ASP A O 1
ATOM 665 N N . GLN A 1 88 ? -13.002 -4.077 -1.534 1.00 87.50 88 GLN A N 1
ATOM 666 C CA . GLN A 1 88 ? -11.806 -4.757 -1.033 1.00 87.50 88 GLN A CA 1
ATOM 667 C C . GLN A 1 88 ? -11.177 -4.134 0.220 1.00 87.50 88 GLN A C 1
ATOM 669 O O . GLN A 1 88 ? -10.065 -4.491 0.602 1.00 87.50 88 GLN A O 1
ATOM 674 N N . GLN A 1 89 ? -11.913 -3.260 0.917 1.00 91.50 89 GLN A N 1
ATOM 675 C CA . GLN A 1 89 ? -11.458 -2.572 2.136 1.00 91.50 89 GLN A CA 1
ATOM 676 C C . GLN A 1 89 ? -10.161 -1.780 1.890 1.00 91.50 89 GLN A C 1
ATOM 678 O O . GLN A 1 89 ? -9.212 -1.886 2.665 1.00 91.50 89 GLN A O 1
ATOM 683 N N . ASN A 1 90 ? -10.115 -1.026 0.785 1.00 93.44 90 ASN A N 1
ATOM 684 C CA . ASN A 1 90 ? -8.975 -0.195 0.369 1.00 93.44 90 ASN A CA 1
ATOM 685 C C . ASN A 1 90 ? -7.664 -0.980 0.113 1.00 93.44 90 ASN A C 1
ATOM 687 O O . ASN A 1 90 ? -6.591 -0.390 -0.012 1.00 93.44 90 ASN A O 1
ATOM 691 N N . ILE A 1 91 ? -7.727 -2.312 -0.001 1.00 91.88 91 ILE A N 1
ATOM 692 C CA . ILE A 1 91 ? -6.587 -3.198 -0.275 1.00 91.88 91 ILE A CA 1
ATOM 693 C C . ILE A 1 91 ? -6.899 -4.023 -1.524 1.00 91.88 91 ILE A C 1
ATOM 695 O O . ILE A 1 91 ? -7.808 -4.842 -1.493 1.00 91.88 91 ILE A O 1
ATOM 699 N N . PHE A 1 92 ? -6.118 -3.861 -2.595 1.00 90.56 92 PHE A N 1
ATOM 700 C CA . PHE A 1 92 ? -6.296 -4.618 -3.840 1.00 90.56 92 PHE A CA 1
ATOM 701 C C . PHE A 1 92 ? -5.962 -6.112 -3.658 1.00 90.56 92 PHE A C 1
ATOM 703 O O . PHE A 1 92 ? -4.794 -6.503 -3.700 1.00 90.56 92 PHE A O 1
ATOM 710 N N . ALA A 1 93 ? -6.978 -6.947 -3.430 1.00 80.50 93 ALA A N 1
ATOM 711 C CA . ALA A 1 93 ? -6.824 -8.331 -2.978 1.00 80.50 93 ALA A CA 1
ATOM 712 C C . ALA A 1 93 ? -6.942 -9.382 -4.098 1.00 80.50 93 ALA A C 1
ATOM 714 O O . ALA A 1 93 ? -6.176 -10.346 -4.146 1.00 80.50 93 ALA A O 1
ATOM 715 N N . ASP A 1 94 ? -7.901 -9.216 -5.003 1.00 70.19 94 ASP A N 1
ATOM 716 C CA . ASP A 1 94 ? -8.314 -10.245 -5.967 1.00 70.19 94 ASP A CA 1
ATOM 717 C C . ASP A 1 94 ? -7.454 -10.306 -7.239 1.00 70.19 94 ASP A C 1
ATOM 719 O O . ASP A 1 94 ? -7.286 -11.386 -7.806 1.00 70.19 94 ASP A O 1
ATOM 723 N N . HIS A 1 95 ? -6.876 -9.178 -7.658 1.00 62.00 95 HIS A N 1
ATOM 724 C CA . HIS A 1 95 ? -6.097 -9.066 -8.894 1.00 62.00 95 HIS A CA 1
ATOM 725 C C . HIS A 1 95 ? -4.575 -9.130 -8.701 1.00 62.00 95 HIS A C 1
ATOM 727 O O . HIS A 1 95 ? -3.860 -9.331 -9.681 1.00 62.00 95 HIS A O 1
ATOM 733 N N . HIS A 1 96 ? -4.062 -8.982 -7.471 1.00 61.69 96 HIS A N 1
ATOM 734 C CA . HIS A 1 96 ? -2.626 -8.721 -7.267 1.00 61.69 96 HIS A CA 1
ATOM 735 C C . HIS A 1 96 ? -1.926 -9.525 -6.167 1.00 61.69 96 HIS A C 1
ATOM 737 O O . HIS A 1 96 ? -0.706 -9.631 -6.210 1.00 61.69 96 HIS A O 1
ATOM 743 N N . ILE A 1 97 ? -2.649 -10.121 -5.214 1.00 66.50 97 ILE A N 1
ATOM 744 C CA . ILE A 1 97 ? -2.033 -10.914 -4.127 1.00 66.50 97 ILE A CA 1
ATOM 745 C C . ILE A 1 97 ? -2.545 -12.359 -4.068 1.00 66.50 97 ILE A C 1
ATOM 747 O O . ILE A 1 97 ? -2.198 -13.101 -3.156 1.00 66.50 97 ILE A O 1
ATOM 751 N N . GLY A 1 98 ? -3.380 -12.776 -5.028 1.00 61.75 98 GLY A N 1
ATOM 752 C CA . GLY A 1 98 ? -3.861 -14.160 -5.157 1.00 61.75 98 GLY A CA 1
ATOM 753 C C . GLY A 1 98 ? -4.760 -14.648 -4.013 1.00 61.75 98 GLY A C 1
ATOM 754 O O . GLY A 1 98 ? -5.192 -15.800 -4.011 1.00 61.75 98 GLY A O 1
ATOM 755 N N . LEU A 1 99 ? -5.080 -13.781 -3.052 1.00 65.31 99 LEU A N 1
ATOM 756 C CA . LEU A 1 99 ? -5.955 -14.082 -1.931 1.00 65.31 99 LEU A CA 1
ATOM 757 C C . LEU A 1 99 ? -7.397 -13.839 -2.366 1.00 65.31 99 LEU A C 1
ATOM 759 O O . LEU A 1 99 ? -7.987 -12.794 -2.091 1.00 65.31 99 LEU A O 1
ATOM 763 N N . LYS A 1 100 ? -7.973 -14.825 -3.062 1.00 57.84 100 LYS A N 1
ATOM 764 C CA . LYS A 1 100 ? -9.425 -14.856 -3.259 1.00 57.84 100 LYS A CA 1
ATOM 765 C C . LYS A 1 100 ? -10.094 -14.850 -1.881 1.00 57.84 100 LYS A C 1
ATOM 767 O O . LYS A 1 100 ? -9.678 -15.591 -0.984 1.00 57.84 100 LYS A O 1
ATOM 772 N N . ARG A 1 101 ? -11.060 -13.945 -1.716 1.00 53.84 101 ARG A N 1
ATOM 773 C CA . ARG A 1 101 ? -11.833 -13.792 -0.480 1.00 53.84 101 ARG A CA 1
ATOM 774 C C . ARG A 1 101 ? -12.452 -15.114 -0.055 1.00 53.84 101 ARG A C 1
ATOM 776 O O . ARG A 1 101 ? -13.054 -15.775 -0.926 1.00 53.84 101 ARG A O 1
#

Sequence (101 aa):
MATGVWPNGTQIAKEFTPAHPAEAGEPVSESHYNGLGMIIKDTERYTAETGYLGFFQFGHHPEPYSTTAELMPREVCSTCHEASAGDQQNIFADHHIGLKR